Protein AF-A0A948UD21-F1 (afdb_monomer)

Mean predicted aligned error: 3.56 Å

pLDDT: mean 94.29, std 8.3, range [59.56, 98.56]

Sequence (45 aa):
ALHRGERNEPSYIKYVAEKIAEIKGISVGEVEKATSENARKLFGI

Solvent-accessible surface area (backbone atoms only — not comparable to full-atom values): 2814 Å² total; per-residue (Å²): 115,102,64,75,93,55,87,88,56,80,87,52,51,61,62,53,39,47,51,50,14,65,76,68,76,51,53,46,68,56,46,53,52,55,52,51,54,50,47,26,69,74,71,75,100

Structure (mmCIF, N/CA/C/O backbone):
data_AF-A0A948UD21-F1
#
_entry.id   AF-A0A948UD21-F1
#
loop_
_atom_site.group_PDB
_atom_site.id
_atom_site.type_symbol
_atom_site.label_atom_id
_atom_site.label_alt_id
_atom_site.label_comp_id
_atom_site.label_asym_id
_atom_site.label_entity_id
_atom_site.label_seq_id
_atom_site.pdbx_PDB_ins_code
_atom_site.Cartn_x
_atom_site.Cartn_y
_atom_site.Cartn_z
_atom_site.occupancy
_atom_site.B_iso_or_equiv
_atom_site.auth_seq_id
_atom_site.auth_comp_id
_atom_site.auth_asym_id
_atom_site.auth_atom_id
_atom_site.pdbx_PDB_model_num
ATOM 1 N N . ALA A 1 1 ? 15.815 7.841 11.957 1.00 59.56 1 ALA A N 1
ATOM 2 C CA . ALA A 1 1 ? 14.843 7.383 10.941 1.00 59.56 1 ALA A CA 1
ATOM 3 C C . ALA A 1 1 ? 15.379 6.076 10.390 1.00 59.56 1 ALA A C 1
ATOM 5 O O . ALA A 1 1 ? 16.434 6.119 9.775 1.00 59.56 1 ALA A O 1
ATOM 6 N N . LEU A 1 2 ? 14.735 4.950 10.707 1.00 63.22 2 LEU A N 1
ATOM 7 C CA . LEU A 1 2 ? 15.316 3.598 10.635 1.00 63.22 2 LEU A CA 1
ATOM 8 C C . LEU A 1 2 ? 15.830 3.145 9.252 1.00 63.22 2 LEU A C 1
ATOM 10 O O . LEU A 1 2 ? 16.521 2.145 9.210 1.00 63.22 2 LEU A O 1
ATOM 14 N N . HIS A 1 3 ? 15.581 3.896 8.171 1.00 76.94 3 HIS A N 1
ATOM 15 C CA . HIS A 1 3 ? 16.039 3.580 6.805 1.00 76.94 3 HIS A CA 1
ATOM 16 C C . HIS A 1 3 ? 16.53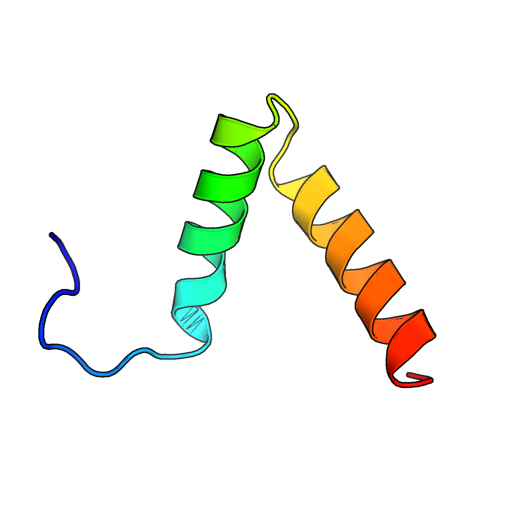2 4.811 6.017 1.00 76.94 3 HIS A C 1
ATOM 18 O O . HIS A 1 3 ? 16.475 4.864 4.789 1.00 76.94 3 HIS A O 1
ATOM 24 N N . ARG A 1 4 ? 16.946 5.886 6.702 1.00 81.94 4 ARG A N 1
ATOM 25 C CA . ARG A 1 4 ? 17.389 7.118 6.025 1.00 81.94 4 ARG A CA 1
ATOM 26 C C . ARG A 1 4 ? 18.823 6.960 5.518 1.00 81.94 4 ARG A C 1
ATOM 28 O O . ARG A 1 4 ? 19.725 6.758 6.318 1.00 81.94 4 ARG A O 1
ATOM 35 N N . GLY A 1 5 ? 19.023 7.160 4.215 1.00 89.94 5 GLY A N 1
ATOM 36 C CA . GLY A 1 5 ? 20.329 7.014 3.555 1.00 89.94 5 GLY A CA 1
ATOM 37 C C . GLY A 1 5 ? 20.557 5.626 2.948 1.00 89.94 5 GLY A C 1
ATOM 38 O O . GLY A 1 5 ? 21.530 5.434 2.228 1.00 89.94 5 GLY A O 1
ATOM 39 N N . GLU A 1 6 ? 19.638 4.691 3.187 1.00 90.38 6 GLU A N 1
ATOM 40 C CA . GLU A 1 6 ? 19.614 3.369 2.564 1.00 90.38 6 GLU A CA 1
ATOM 41 C C . GLU A 1 6 ? 18.811 3.396 1.257 1.00 90.38 6 GLU A C 1
ATOM 43 O O . GLU A 1 6 ? 17.949 4.257 1.044 1.00 90.38 6 GLU A O 1
ATOM 48 N N . ARG A 1 7 ? 19.074 2.429 0.370 1.00 92.38 7 ARG A N 1
ATOM 49 C CA . ARG A 1 7 ? 18.249 2.214 -0.821 1.00 92.38 7 ARG A CA 1
ATOM 50 C C . ARG A 1 7 ? 16.854 1.753 -0.394 1.00 92.38 7 ARG A C 1
ATOM 52 O O . ARG A 1 7 ? 16.716 0.851 0.427 1.00 92.38 7 ARG A O 1
ATOM 59 N N . ASN A 1 8 ? 15.825 2.362 -0.977 1.00 91.69 8 ASN A N 1
ATOM 60 C CA . ASN A 1 8 ? 14.451 1.915 -0.781 1.00 91.69 8 ASN A CA 1
ATOM 61 C C . ASN A 1 8 ? 14.189 0.622 -1.568 1.00 91.69 8 ASN A C 1
ATOM 63 O O . ASN A 1 8 ? 14.549 0.542 -2.744 1.00 91.69 8 ASN A O 1
ATOM 67 N N . GLU A 1 9 ? 13.517 -0.341 -0.940 1.00 93.88 9 GLU A N 1
ATOM 68 C CA . GLU A 1 9 ? 13.193 -1.648 -1.515 1.00 93.88 9 GLU A CA 1
ATOM 69 C C . GLU A 1 9 ? 11.676 -1.912 -1.468 1.00 93.88 9 GLU A C 1
ATOM 71 O O . GLU A 1 9 ? 11.010 -1.493 -0.516 1.00 93.88 9 GLU A O 1
ATOM 76 N N . PRO A 1 10 ? 11.095 -2.644 -2.444 1.00 94.06 10 PRO A N 1
ATOM 77 C CA . PRO A 1 10 ? 9.659 -2.947 -2.471 1.00 94.06 10 PRO A CA 1
ATOM 78 C C . PRO A 1 10 ? 9.134 -3.636 -1.204 1.00 94.06 10 PRO A C 1
ATOM 80 O O . PRO A 1 10 ? 7.990 -3.422 -0.809 1.00 94.06 10 PRO A O 1
ATOM 83 N N . SER A 1 11 ? 9.973 -4.414 -0.515 1.00 93.06 11 SER A N 1
AT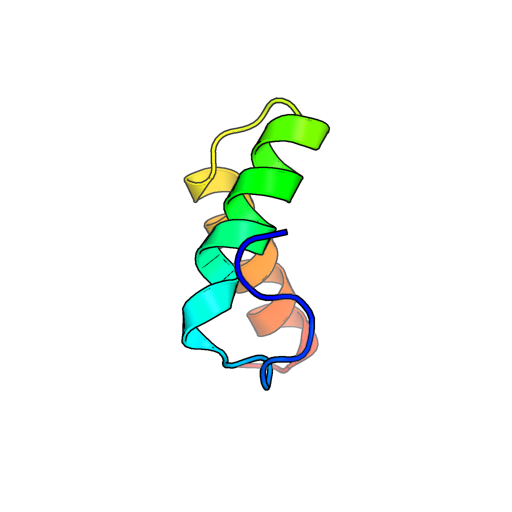OM 84 C CA . SER A 1 11 ? 9.637 -5.061 0.761 1.00 93.06 11 SER A CA 1
ATOM 85 C C . SER A 1 11 ? 9.279 -4.078 1.882 1.00 93.06 11 SER A C 1
ATOM 87 O O . SER A 1 11 ? 8.670 -4.475 2.877 1.00 93.06 11 SER A O 1
ATOM 89 N N . TYR A 1 12 ? 9.633 -2.798 1.744 1.00 93.44 12 TYR A N 1
ATOM 90 C CA . TYR A 1 12 ? 9.315 -1.749 2.714 1.00 93.44 12 TYR A CA 1
ATOM 91 C C . TYR A 1 12 ? 7.916 -1.149 2.529 1.00 93.44 12 TYR A C 1
ATOM 93 O O . TYR A 1 12 ? 7.497 -0.332 3.350 1.00 93.44 12 TYR A O 1
ATOM 101 N N . ILE A 1 13 ? 7.156 -1.572 1.510 1.00 94.56 13 ILE A N 1
ATOM 102 C CA . ILE A 1 13 ? 5.815 -1.034 1.233 1.00 94.56 13 ILE A CA 1
ATOM 103 C C . ILE A 1 13 ? 4.842 -1.204 2.411 1.00 94.56 13 ILE A C 1
ATOM 105 O O . ILE A 1 13 ? 3.970 -0.360 2.609 1.00 94.56 13 ILE A O 1
ATOM 109 N N . LYS A 1 14 ? 5.043 -2.227 3.256 1.00 95.38 14 LYS A N 1
ATOM 110 C CA . LYS A 1 14 ? 4.262 -2.442 4.485 1.00 95.38 14 LYS A CA 1
ATOM 111 C C . LYS A 1 14 ? 4.267 -1.224 5.418 1.00 95.38 14 LYS A C 1
ATOM 113 O O . LYS A 1 14 ? 3.217 -0.839 5.915 1.00 95.38 14 LYS A O 1
ATOM 118 N N . TYR A 1 15 ? 5.408 -0.542 5.562 1.00 95.38 15 TYR A N 1
ATOM 119 C CA . TYR A 1 15 ? 5.528 0.641 6.423 1.00 95.38 15 TYR A CA 1
ATOM 120 C C . TYR A 1 15 ? 4.756 1.839 5.859 1.00 95.38 15 TYR A C 1
ATOM 122 O O . TYR A 1 15 ? 4.241 2.675 6.600 1.00 95.38 15 TYR A O 1
ATOM 130 N N . VAL A 1 16 ? 4.654 1.923 4.529 1.00 95.75 16 VAL A N 1
ATOM 131 C CA . VAL A 1 16 ? 3.846 2.944 3.855 1.00 95.75 16 VAL A CA 1
ATOM 132 C C . VAL A 1 16 ? 2.360 2.664 4.077 1.00 95.75 16 VAL A C 1
ATOM 134 O O . VAL A 1 16 ? 1.620 3.584 4.418 1.00 95.75 16 VAL A O 1
ATOM 137 N N . ALA A 1 17 ? 1.927 1.406 3.942 1.00 97.62 17 ALA A N 1
ATOM 138 C CA . ALA A 1 17 ? 0.543 1.008 4.19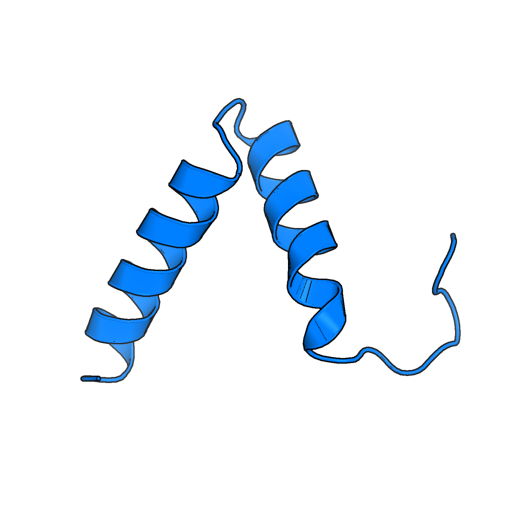2 1.00 97.62 17 ALA A CA 1
ATOM 139 C C . ALA A 1 17 ? 0.123 1.264 5.651 1.00 97.62 17 ALA A C 1
ATOM 141 O O . ALA A 1 17 ? -0.925 1.866 5.882 1.00 97.62 17 ALA A O 1
ATOM 142 N N . GLU A 1 18 ? 0.974 0.908 6.620 1.00 98.06 18 GLU A N 1
ATOM 143 C CA . GLU A 1 18 ? 0.789 1.218 8.046 1.00 98.06 18 GLU A CA 1
ATOM 144 C C . GLU A 1 18 ? 0.637 2.723 8.281 1.00 98.06 18 GLU A C 1
ATOM 146 O O . GLU A 1 18 ? -0.301 3.157 8.954 1.00 98.06 18 GLU A O 1
ATOM 151 N N . LYS A 1 19 ? 1.506 3.543 7.674 1.00 98.00 19 LYS A N 1
ATOM 152 C CA . LYS A 1 19 ? 1.430 4.993 7.861 1.00 98.00 19 LYS A CA 1
ATOM 153 C C . LYS A 1 19 ? 0.173 5.601 7.237 1.00 98.00 19 LYS A C 1
ATOM 155 O O . LYS A 1 19 ? -0.411 6.520 7.807 1.00 98.00 19 LYS A O 1
ATOM 160 N N . ILE A 1 20 ? -0.265 5.096 6.084 1.00 98.25 20 ILE A N 1
ATOM 161 C CA . ILE A 1 20 ? -1.521 5.520 5.452 1.00 98.25 20 ILE A CA 1
ATOM 162 C C . ILE A 1 20 ? -2.716 5.151 6.335 1.00 98.25 20 ILE A C 1
ATOM 164 O O . ILE A 1 20 ? -3.607 5.982 6.514 1.00 98.25 20 ILE A O 1
ATOM 168 N N . ALA A 1 21 ? -2.729 3.934 6.881 1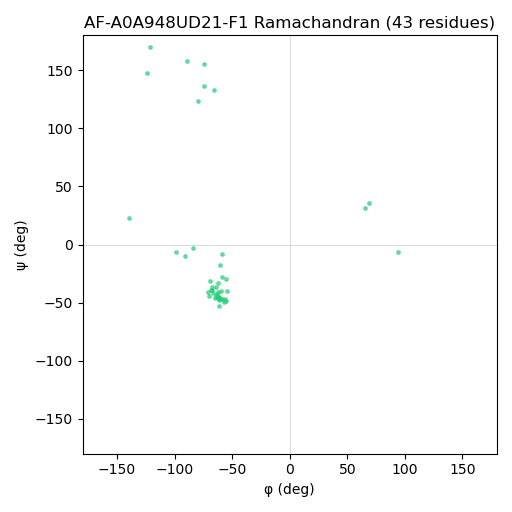.00 98.50 21 ALA A N 1
ATOM 169 C CA . ALA A 1 21 ? -3.777 3.442 7.769 1.00 98.50 21 ALA A CA 1
ATOM 170 C C . ALA A 1 21 ? -3.904 4.324 9.021 1.00 98.50 21 ALA A C 1
ATOM 172 O O . ALA A 1 21 ? -4.999 4.793 9.329 1.00 98.50 21 ALA A O 1
ATOM 173 N N . GLU A 1 22 ? -2.775 4.649 9.661 1.00 98.56 22 GLU A N 1
ATOM 174 C CA . GLU A 1 22 ? -2.706 5.571 10.802 1.00 98.56 22 GLU A CA 1
ATOM 175 C C . GLU A 1 22 ? -3.286 6.952 10.456 1.00 98.56 22 GLU A C 1
ATOM 177 O O . GLU A 1 22 ? -4.150 7.457 11.168 1.00 98.56 22 GLU A O 1
ATOM 182 N N . ILE A 1 23 ? -2.859 7.549 9.336 1.00 98.50 23 ILE A N 1
ATOM 183 C CA . ILE A 1 23 ? -3.318 8.883 8.908 1.00 98.50 23 ILE A CA 1
ATOM 184 C C . ILE A 1 23 ? -4.821 8.890 8.598 1.00 98.50 23 ILE A C 1
ATOM 186 O O . ILE A 1 23 ? -5.500 9.887 8.842 1.00 98.50 23 ILE A O 1
ATOM 190 N N . LYS A 1 24 ? -5.341 7.805 8.017 1.00 97.94 24 LYS A N 1
ATOM 191 C CA . LYS A 1 24 ? -6.739 7.703 7.577 1.00 97.94 24 LYS A CA 1
ATOM 192 C C . LYS A 1 24 ? -7.687 7.138 8.636 1.00 97.94 24 LYS A C 1
ATOM 194 O O . LYS A 1 24 ? -8.891 7.192 8.414 1.00 97.94 24 LYS A O 1
ATOM 199 N N . GLY A 1 25 ? -7.177 6.608 9.749 1.00 98.31 25 GLY A N 1
ATOM 200 C CA . GLY A 1 25 ? -7.992 5.974 10.788 1.00 98.31 25 GLY A CA 1
ATOM 201 C C . GLY A 1 25 ? -8.699 4.696 10.322 1.00 98.31 25 GLY A C 1
ATOM 202 O O . GLY A 1 25 ? -9.800 4.411 10.781 1.00 98.31 25 GLY A O 1
ATOM 203 N N . ILE A 1 26 ? -8.089 3.952 9.395 1.00 98.56 26 ILE A N 1
ATOM 204 C CA . ILE A 1 26 ? -8.610 2.6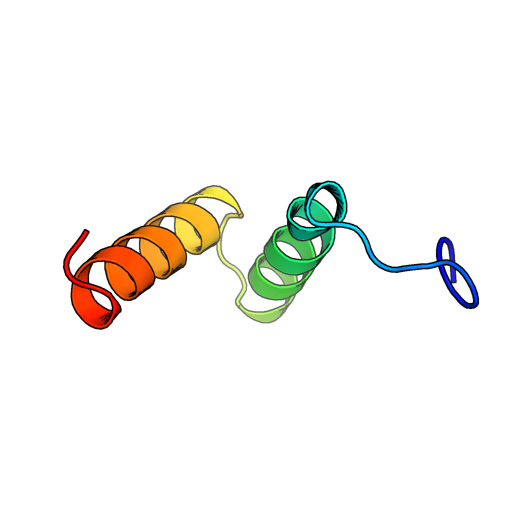85 8.851 1.00 98.56 26 ILE A CA 1
ATOM 205 C C . ILE A 1 26 ? -7.615 1.552 9.103 1.00 98.56 26 ILE A C 1
ATOM 207 O O . ILE A 1 26 ? -6.482 1.796 9.515 1.00 98.56 26 ILE A O 1
ATOM 211 N N . SER A 1 27 ? -8.010 0.306 8.852 1.00 98.50 27 SER A N 1
ATOM 212 C CA . SER A 1 27 ? -7.098 -0.833 8.982 1.00 98.50 27 SER A CA 1
ATOM 213 C C . SER A 1 27 ? -6.088 -0.910 7.828 1.00 98.50 27 SER A C 1
ATOM 215 O O . SER A 1 27 ? -6.344 -0.462 6.709 1.00 98.50 27 SER A O 1
ATOM 217 N N . VAL A 1 28 ? -4.935 -1.544 8.074 1.00 98.31 28 VAL A N 1
ATOM 218 C CA . VAL A 1 28 ? -3.935 -1.813 7.022 1.00 98.31 28 VAL A CA 1
ATOM 219 C C . VAL A 1 28 ? -4.530 -2.673 5.902 1.00 98.31 28 VAL A C 1
ATOM 221 O O . VAL A 1 28 ? -4.330 -2.368 4.731 1.00 98.31 28 VAL A O 1
ATOM 224 N N . GLY A 1 29 ? -5.345 -3.677 6.242 1.00 98.25 29 GLY A N 1
ATOM 225 C CA . GLY A 1 29 ? -6.014 -4.527 5.251 1.00 98.25 29 GLY A CA 1
ATOM 226 C C . GLY A 1 29 ? -6.978 -3.757 4.339 1.00 98.25 29 GLY A C 1
ATOM 227 O O . GLY A 1 29 ? -7.088 -4.063 3.152 1.00 98.25 29 GLY A O 1
ATOM 228 N N . GLU A 1 30 ? -7.639 -2.711 4.846 1.00 98.50 30 GLU A N 1
ATOM 229 C CA . GLU A 1 30 ? -8.454 -1.819 4.010 1.00 98.50 30 GLU A CA 1
ATOM 230 C C . GLU A 1 30 ? -7.598 -1.003 3.035 1.00 98.50 30 GLU A C 1
ATOM 232 O O . GLU A 1 30 ? -7.978 -0.854 1.871 1.00 98.50 30 GLU A O 1
ATOM 237 N N . VAL A 1 31 ? -6.426 -0.524 3.467 1.00 98.50 31 VAL A N 1
ATOM 238 C CA . VAL A 1 31 ? -5.460 0.149 2.581 1.00 98.50 31 VAL A CA 1
ATOM 239 C C . VAL A 1 31 ? -4.982 -0.804 1.488 1.00 98.50 31 VAL A C 1
ATOM 241 O O . VAL A 1 31 ? -5.001 -0.443 0.310 1.00 98.50 31 VAL A O 1
ATOM 244 N N . GLU A 1 32 ? -4.589 -2.025 1.850 1.00 98.06 32 GLU A N 1
ATOM 245 C CA . GLU A 1 32 ? -4.120 -3.045 0.906 1.00 98.06 32 GLU A CA 1
ATOM 246 C C . GLU A 1 32 ? -5.191 -3.386 -0.128 1.00 98.06 32 GLU A C 1
ATOM 248 O O . GLU A 1 32 ? -4.916 -3.384 -1.331 1.00 98.06 32 GLU A O 1
ATOM 253 N N . LYS A 1 33 ? -6.429 -3.616 0.322 1.00 98.31 33 LYS A N 1
ATOM 254 C CA . LYS A 1 33 ? -7.557 -3.915 -0.561 1.00 98.31 33 LYS A CA 1
ATOM 255 C C . LYS A 1 33 ? -7.823 -2.762 -1.525 1.00 98.31 33 LYS A C 1
ATOM 257 O O . LYS A 1 33 ? -7.832 -2.973 -2.738 1.00 98.31 33 LYS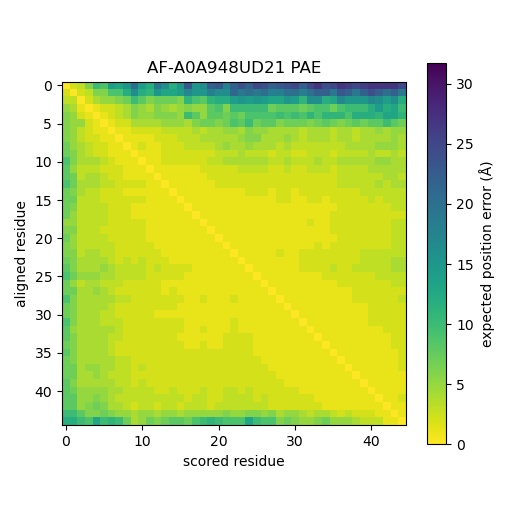 A O 1
ATOM 262 N N . ALA A 1 34 ? -7.983 -1.545 -1.006 1.00 98.25 34 ALA A N 1
ATOM 263 C CA . ALA A 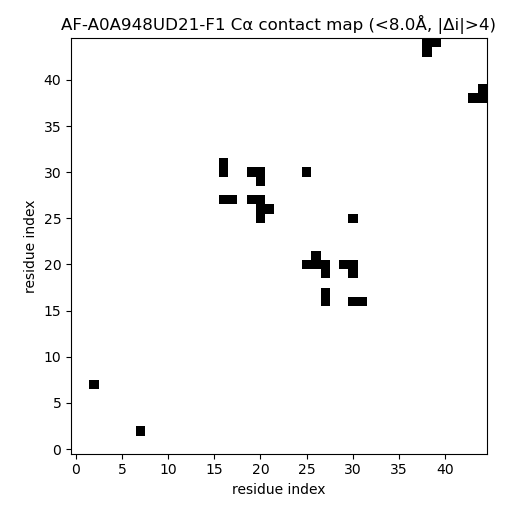1 34 ? -8.305 -0.377 -1.820 1.00 98.25 34 ALA A CA 1
ATOM 264 C C . ALA A 1 34 ? -7.202 -0.065 -2.843 1.00 98.25 34 ALA A C 1
ATOM 266 O O . ALA A 1 34 ? -7.483 0.180 -4.015 1.00 98.25 34 ALA A O 1
ATOM 267 N N . THR A 1 35 ? -5.934 -0.098 -2.425 1.00 97.75 35 THR A N 1
ATOM 268 C CA . THR A 1 35 ? -4.802 0.182 -3.323 1.00 97.75 35 THR A CA 1
ATOM 269 C C . THR A 1 35 ? -4.618 -0.911 -4.371 1.00 97.75 35 THR A C 1
ATOM 271 O O . THR A 1 35 ? -4.396 -0.587 -5.537 1.00 97.75 35 THR A O 1
ATOM 274 N N . SER A 1 36 ? -4.798 -2.183 -4.006 1.00 97.69 36 SER A N 1
ATOM 275 C CA . SER A 1 36 ? -4.728 -3.305 -4.949 1.00 97.69 36 SER A CA 1
ATOM 276 C C . SER A 1 36 ? -5.840 -3.250 -5.993 1.00 97.69 36 SER A C 1
ATOM 278 O O . SER A 1 36 ? -5.579 -3.425 -7.181 1.00 97.69 36 SER A O 1
ATOM 280 N N . GLU A 1 37 ? -7.084 -2.990 -5.581 1.00 98.38 37 GLU A N 1
ATOM 281 C CA . GLU A 1 37 ? -8.211 -2.833 -6.507 1.00 98.38 37 GLU A CA 1
ATOM 282 C C . GLU A 1 37 ? -8.004 -1.648 -7.456 1.00 98.38 37 GLU A C 1
ATOM 284 O O . GLU A 1 37 ? -8.274 -1.759 -8.652 1.00 98.38 37 GLU A O 1
ATOM 289 N N . ASN A 1 38 ? -7.485 -0.528 -6.950 1.00 98.19 38 ASN A N 1
ATOM 290 C CA . ASN A 1 38 ? -7.181 0.639 -7.774 1.00 98.19 38 ASN A CA 1
ATOM 291 C C . ASN A 1 38 ? -6.053 0.357 -8.769 1.00 98.19 38 ASN A C 1
ATOM 293 O O . ASN A 1 38 ? -6.169 0.739 -9.931 1.00 98.19 38 ASN A O 1
ATOM 297 N N . ALA A 1 39 ? -4.994 -0.338 -8.346 1.00 98.00 39 ALA A N 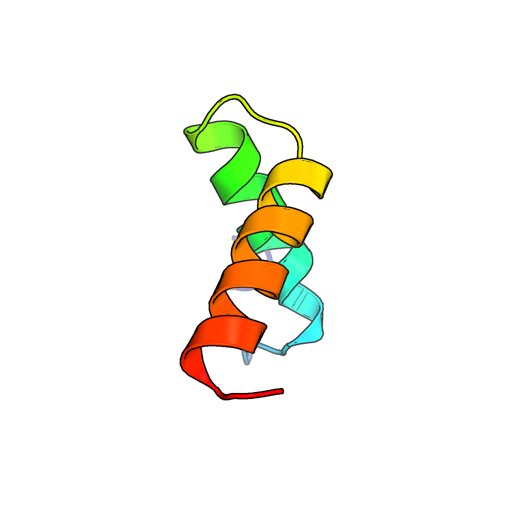1
ATOM 298 C CA . ALA A 1 39 ? -3.898 -0.730 -9.224 1.00 98.00 39 ALA A CA 1
ATOM 299 C C . ALA A 1 39 ? -4.383 -1.663 -10.343 1.00 98.00 39 ALA A C 1
ATOM 301 O O . ALA A 1 39 ? -4.088 -1.410 -11.507 1.00 98.00 39 ALA A O 1
ATOM 302 N N . ARG A 1 40 ? -5.196 -2.679 -10.018 1.00 98.44 40 ARG A N 1
ATOM 303 C CA . ARG A 1 40 ? -5.821 -3.568 -11.015 1.00 98.44 40 ARG A CA 1
ATOM 304 C C . ARG A 1 40 ? -6.624 -2.798 -12.057 1.00 98.44 40 ARG A C 1
ATOM 306 O O . ARG A 1 40 ? -6.417 -2.974 -13.251 1.00 98.44 40 ARG A O 1
ATOM 313 N N . LYS A 1 41 ? -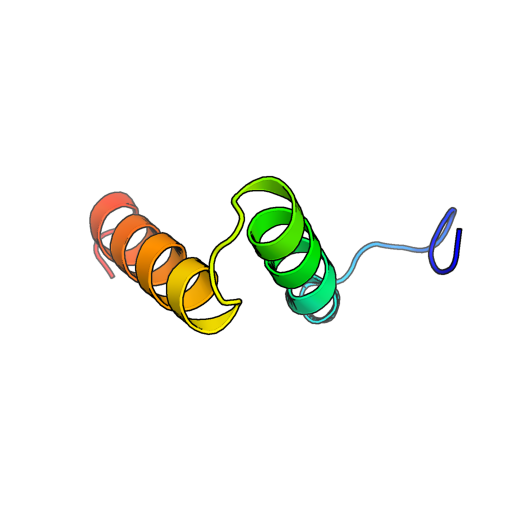7.483 -1.877 -11.610 1.00 98.31 41 LYS A N 1
ATOM 314 C CA . LYS A 1 41 ? -8.282 -1.028 -12.509 1.00 98.31 41 LYS A CA 1
ATOM 315 C C . LYS A 1 41 ? -7.414 -0.119 -13.379 1.00 98.31 41 LYS A C 1
ATOM 317 O O . LYS A 1 41 ? -7.706 0.038 -14.558 1.00 98.31 41 LYS A O 1
ATOM 322 N N . LEU A 1 42 ? -6.377 0.488 -12.800 1.00 98.38 42 LEU A N 1
ATOM 323 C CA . LEU A 1 42 ? -5.512 1.442 -13.494 1.00 98.38 42 LEU A CA 1
ATOM 324 C C . LEU A 1 42 ? -4.610 0.765 -14.531 1.00 98.38 42 LEU A C 1
ATOM 326 O O . LEU A 1 42 ? -4.414 1.310 -15.612 1.00 98.38 42 LEU A O 1
ATOM 330 N N . PHE A 1 43 ? -4.061 -0.403 -14.199 1.00 98.00 43 PHE A N 1
ATOM 331 C CA . PHE A 1 43 ? -3.097 -1.113 -15.041 1.00 98.00 43 PHE A CA 1
ATOM 332 C C . PHE A 1 43 ? -3.716 -2.247 -15.873 1.00 98.00 43 PHE A C 1
ATOM 334 O O . PHE A 1 43 ? -3.024 -2.809 -16.716 1.00 98.00 43 PHE A O 1
ATOM 341 N N . GLY A 1 44 ? -5.000 -2.566 -15.676 1.00 96.44 44 GLY A N 1
ATOM 342 C CA . GLY A 1 44 ? -5.709 -3.604 -16.429 1.00 96.44 44 GLY A CA 1
ATOM 343 C C . GLY A 1 44 ? -5.235 -5.026 -16.118 1.00 96.44 44 GLY A C 1
ATOM 344 O O . GLY A 1 44 ? -5.166 -5.851 -17.028 1.00 96.44 44 GLY A O 1
ATOM 345 N N . ILE A 1 45 ? -4.882 -5.291 -14.855 1.00 92.94 45 ILE A N 1
ATOM 346 C CA . ILE A 1 45 ? -4.368 -6.583 -14.357 1.00 92.94 45 ILE A CA 1
ATOM 347 C C . ILE A 1 45 ? -5.305 -7.244 -13.346 1.00 92.94 45 ILE A C 1
ATOM 349 O O . ILE A 1 45 ? -6.132 -6.528 -12.737 1.00 92.94 45 ILE A O 1
#

Foldseek 3Di:
DVQPPHDDDPVCVLVVLVVVCVVVVHDSVVSVVVVVVVCCVVVVD

Nearest PDB structures (foldseek):
  1bdv-assembly1_A  TM=6.816E-01  e=3.163E+00  Lederbergvirus P22
  6sbw-assembly1_A  TM=7.060E-01  e=5.597E+00  Myxococcus xanthus DK 1622
  6sbx-assembly1_C  TM=6.936E-01  e=5.597E+00  Myxococcus xanthus
  8pv2-assembly1_CQ  TM=6.233E-01  e=9.223E+00  Thermochaetoides thermophila DSM 1495

Radius of gyration: 12.53 Å; Cα contacts (8 Å, |Δi|>4): 17; chains: 1; bounding box: 29×16×27 Å

Secondary structure (DSSP, 8-state):
-TTTTSPP-GGGHHHHHHHHHHHHTS-HHHHHHHHHHHHHHHHT-